Protein AF-A0A6P0U5X9-F1 (afdb_monomer)

Radius of gyration: 13.6 Å; Cα contacts (8 Å, |Δi|>4): 101; chains: 1; bounding box: 32×23×34 Å

Solvent-accessible surface area (backbone atoms only — not comparable to full-atom values): 4830 Å² total; per-residue (Å²): 131,57,83,92,67,66,72,61,78,41,74,51,75,55,96,94,43,77,47,75,27,65,35,75,47,72,80,53,73,67,44,81,48,78,34,91,90,68,45,47,98,88,68,47,39,63,51,76,49,63,92,50,68,72,44,55,17,30,95,82,70,39,56,83,74,34,81,62,69,77,90,78,115

Sequence (73 aa):
MTPDQLKPVVSVKQRNRNDLGYQIILKGECRIVYKPYQPLDCGAHLWIETYNPVEFVDTQFNPVTARRAYKYV

Structure (mmCIF, N/CA/C/O backbone):
data_AF-A0A6P0U5X9-F1
#
_entry.id   AF-A0A6P0U5X9-F1
#
loop_
_atom_site.group_PDB
_atom_site.id
_atom_site.type_symbol
_atom_site.label_atom_id
_atom_site.label_alt_id
_atom_site.label_comp_id
_atom_site.label_asym_id
_atom_site.label_entity_id
_atom_site.label_seq_id
_atom_site.pdbx_PDB_ins_code
_atom_site.Cartn_x
_atom_site.Cartn_y
_atom_site.Cartn_z
_atom_site.occupancy
_atom_site.B_iso_or_equiv
_atom_site.auth_seq_id
_atom_site.auth_comp_id
_atom_site.auth_asym_id
_atom_site.auth_atom_id
_atom_site.pdbx_PDB_model_num
ATOM 1 N N . MET A 1 1 ? 15.645 9.309 -13.614 1.00 58.78 1 MET A N 1
ATOM 2 C CA . MET A 1 1 ? 15.395 7.935 -13.136 1.00 58.78 1 MET A CA 1
ATOM 3 C C . MET A 1 1 ? 15.279 7.043 -14.348 1.00 58.78 1 MET A C 1
ATOM 5 O O . MET A 1 1 ? 14.463 7.338 -15.212 1.00 58.78 1 MET A O 1
ATOM 9 N N . THR A 1 2 ? 16.118 6.019 -14.445 1.00 68.06 2 THR A N 1
ATOM 10 C CA . THR A 1 2 ? 15.940 4.943 -15.429 1.00 68.06 2 THR A CA 1
ATOM 11 C C . THR A 1 2 ? 14.963 3.894 -14.879 1.00 68.06 2 THR A C 1
ATOM 13 O O . THR A 1 2 ? 14.752 3.856 -13.662 1.00 68.06 2 THR A O 1
ATOM 16 N N . PRO A 1 3 ? 14.356 3.041 -15.726 1.00 67.06 3 PRO A N 1
ATOM 17 C CA . PRO A 1 3 ? 13.484 1.957 -15.267 1.00 67.06 3 PRO A CA 1
ATOM 18 C C . PRO A 1 3 ? 14.121 1.062 -14.191 1.00 67.06 3 PRO A C 1
ATOM 20 O O . PRO A 1 3 ? 13.435 0.635 -13.268 1.00 67.06 3 PRO A O 1
ATOM 23 N N . ASP A 1 4 ? 15.440 0.869 -14.246 1.00 69.94 4 ASP A N 1
ATOM 24 C CA . ASP A 1 4 ? 16.197 0.051 -13.285 1.00 69.94 4 ASP A CA 1
ATOM 25 C C . ASP A 1 4 ? 16.356 0.705 -11.901 1.00 69.94 4 ASP A C 1
ATOM 27 O O . ASP A 1 4 ? 16.747 0.056 -10.938 1.00 69.94 4 ASP A O 1
ATOM 31 N N . GLN A 1 5 ? 16.044 1.998 -11.777 1.00 77.06 5 GLN A N 1
ATOM 32 C CA . GLN A 1 5 ? 16.098 2.743 -10.515 1.00 77.06 5 GLN A CA 1
ATOM 33 C C . GLN A 1 5 ? 14.725 2.857 -9.834 1.00 77.06 5 GLN A C 1
ATOM 35 O O . GLN A 1 5 ? 14.611 3.489 -8.779 1.00 77.06 5 GLN A O 1
ATOM 40 N N . LEU A 1 6 ? 13.673 2.283 -10.428 1.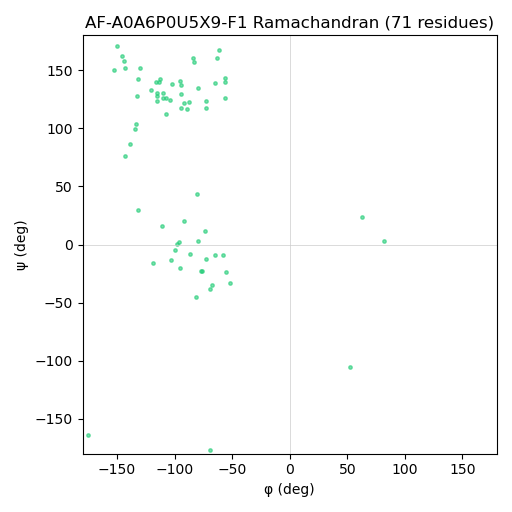00 78.50 6 LEU A N 1
ATOM 41 C CA . LEU A 1 6 ? 12.319 2.344 -9.888 1.00 78.50 6 LEU A CA 1
ATOM 42 C C . LEU A 1 6 ? 12.186 1.441 -8.661 1.00 78.50 6 LEU A C 1
ATOM 44 O O . LEU A 1 6 ? 12.258 0.214 -8.749 1.00 78.50 6 LEU A O 1
ATOM 48 N N . LYS A 1 7 ? 11.890 2.057 -7.516 1.00 83.19 7 LYS A N 1
ATOM 49 C CA . LYS A 1 7 ? 11.543 1.344 -6.285 1.00 83.19 7 LYS A CA 1
ATOM 50 C C . LYS A 1 7 ? 10.021 1.209 -6.170 1.00 83.19 7 LYS A C 1
ATOM 52 O O . LYS A 1 7 ? 9.321 2.182 -6.456 1.00 83.19 7 LYS A O 1
ATOM 57 N N . PRO A 1 8 ? 9.491 0.044 -5.763 1.00 85.38 8 PRO A N 1
ATOM 58 C CA . PRO A 1 8 ? 8.074 -0.086 -5.462 1.00 85.38 8 PRO A CA 1
ATOM 59 C C . PRO A 1 8 ? 7.721 0.784 -4.254 1.00 85.38 8 PRO A C 1
ATOM 61 O O . PRO A 1 8 ? 8.479 0.861 -3.287 1.00 85.38 8 PRO A O 1
ATOM 64 N N . VAL A 1 9 ? 6.567 1.441 -4.324 1.00 86.56 9 VAL A N 1
ATOM 65 C CA . VAL A 1 9 ? 6.107 2.410 -3.312 1.00 86.56 9 VAL A CA 1
ATOM 66 C C . VAL A 1 9 ? 4.803 1.989 -2.650 1.00 86.56 9 VAL A C 1
ATOM 68 O O . VAL A 1 9 ? 4.455 2.498 -1.588 1.00 86.56 9 VAL A O 1
ATOM 71 N N . VAL A 1 10 ? 4.087 1.041 -3.251 1.00 89.56 10 VAL A N 1
ATOM 72 C CA . VAL A 1 10 ? 2.854 0.496 -2.696 1.00 89.56 10 VAL A CA 1
ATOM 73 C C . VAL A 1 10 ? 3.194 -0.761 -1.914 1.00 89.56 10 VAL A C 1
ATOM 75 O O . VAL A 1 10 ? 3.861 -1.654 -2.435 1.00 89.56 10 VAL A O 1
ATOM 78 N N . SER A 1 11 ? 2.716 -0.844 -0.673 1.00 90.94 11 SER A N 1
ATOM 79 C CA . SER A 1 11 ? 2.812 -2.059 0.136 1.00 90.94 11 SER A CA 1
ATOM 80 C C . SER A 1 11 ? 1.426 -2.622 0.425 1.00 90.94 11 SER A C 1
ATOM 82 O O . SER A 1 11 ? 0.538 -1.892 0.865 1.00 90.94 11 SER A O 1
ATOM 84 N N . VAL A 1 12 ? 1.242 -3.919 0.177 1.00 91.75 12 VAL A N 1
ATOM 85 C CA . VAL A 1 12 ? 0.034 -4.670 0.527 1.00 91.75 12 VAL A CA 1
ATOM 86 C C . VAL A 1 12 ? 0.383 -5.585 1.690 1.00 91.75 12 VAL A C 1
ATOM 88 O O . VAL A 1 12 ? 1.170 -6.523 1.558 1.00 91.75 12 VAL A O 1
ATOM 91 N N . LYS A 1 13 ? -0.205 -5.302 2.852 1.00 90.81 13 LYS A N 1
ATOM 92 C CA . LYS A 1 13 ? 0.019 -6.068 4.079 1.00 90.81 13 LYS A CA 1
ATOM 93 C C . LYS A 1 13 ? -1.179 -6.966 4.352 1.00 90.81 13 LYS A C 1
ATOM 95 O O . LYS A 1 13 ? -2.301 -6.487 4.475 1.00 90.81 13 LYS A O 1
ATOM 100 N N . GLN A 1 14 ? -0.935 -8.267 4.482 1.00 90.25 14 GLN A N 1
ATOM 101 C CA . GLN A 1 14 ? -1.947 -9.252 4.854 1.00 90.25 14 GLN A CA 1
ATOM 102 C C . GLN A 1 14 ? -1.384 -10.172 5.936 1.00 90.25 14 GLN A C 1
ATOM 104 O O . GLN A 1 14 ? -0.605 -11.076 5.643 1.00 90.25 14 GLN A O 1
ATOM 109 N N . ARG A 1 15 ? -1.799 -9.962 7.192 1.00 86.81 15 ARG A N 1
ATOM 110 C CA . ARG A 1 15 ? -1.293 -10.693 8.369 1.00 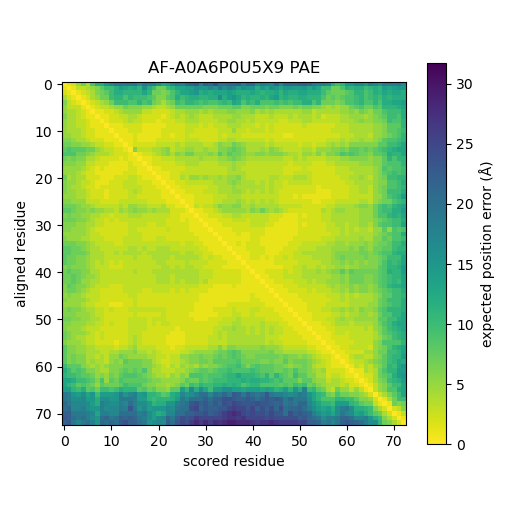86.81 15 ARG A CA 1
ATOM 111 C C . ARG A 1 15 ? 0.243 -10.654 8.432 1.00 86.81 15 ARG A C 1
ATOM 113 O O . ARG A 1 15 ? 0.813 -9.621 8.751 1.00 86.81 15 ARG A O 1
ATOM 120 N N . ASN A 1 16 ? 0.899 -11.764 8.103 1.00 85.12 16 ASN A N 1
ATOM 121 C CA . ASN A 1 16 ? 2.350 -11.941 8.103 1.00 85.12 16 ASN A CA 1
ATOM 122 C C . ASN A 1 16 ? 3.003 -11.739 6.721 1.00 85.12 16 ASN A C 1
ATOM 124 O O . ASN A 1 16 ? 4.213 -11.916 6.594 1.00 85.12 16 ASN A O 1
ATOM 128 N N . ARG A 1 17 ? 2.232 -11.387 5.685 1.00 84.50 17 ARG A N 1
ATOM 129 C CA . ARG A 1 17 ? 2.726 -11.118 4.329 1.00 84.50 17 ARG A CA 1
ATOM 130 C C . ARG A 1 17 ? 2.796 -9.615 4.066 1.00 84.50 17 ARG A C 1
ATOM 132 O O . ARG A 1 17 ? 1.884 -8.876 4.436 1.00 84.50 17 ARG A O 1
ATOM 139 N N . ASN A 1 18 ? 3.871 -9.177 3.417 1.00 87.81 18 ASN A N 1
ATOM 140 C CA . ASN A 1 18 ? 4.078 -7.797 2.985 1.00 87.81 18 ASN A CA 1
ATOM 141 C C . ASN A 1 18 ? 4.591 -7.800 1.542 1.00 87.81 18 ASN A C 1
ATOM 143 O O . ASN A 1 18 ? 5.774 -8.045 1.309 1.00 87.81 18 ASN A O 1
ATOM 147 N N . ASP A 1 19 ? 3.694 -7.559 0.595 1.00 88.50 19 ASP A N 1
ATOM 148 C CA . ASP A 1 19 ? 4.008 -7.518 -0.829 1.00 88.50 19 ASP A CA 1
ATOM 149 C C . ASP A 1 19 ? 4.266 -6.071 -1.257 1.00 88.50 19 ASP A C 1
ATOM 151 O O . ASP A 1 19 ? 3.576 -5.156 -0.805 1.00 88.50 19 ASP A O 1
ATOM 155 N N . LEU A 1 20 ? 5.246 -5.855 -2.133 1.00 86.88 20 LEU A N 1
ATOM 156 C CA . LEU A 1 20 ? 5.592 -4.532 -2.654 1.00 86.88 20 LEU A CA 1
ATOM 157 C C . LEU A 1 20 ? 5.286 -4.449 -4.148 1.00 86.88 20 LEU A C 1
ATOM 159 O O . LEU A 1 20 ? 5.546 -5.392 -4.891 1.00 86.88 20 LEU A O 1
ATOM 163 N N . GLY A 1 21 ? 4.760 -3.306 -4.582 1.00 84.88 21 GLY A N 1
ATOM 164 C CA . GLY A 1 21 ? 4.365 -3.053 -5.961 1.00 84.8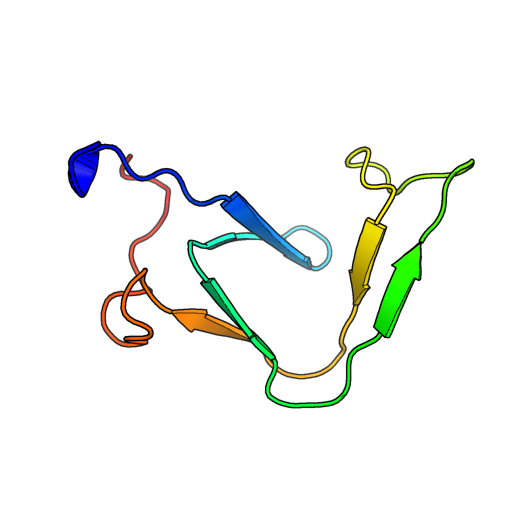8 21 GLY A CA 1
ATOM 165 C C . GLY A 1 21 ? 4.577 -1.609 -6.397 1.00 84.88 21 GLY A C 1
ATOM 166 O O . GLY A 1 21 ? 4.719 -0.695 -5.581 1.00 84.88 21 GLY A O 1
ATOM 167 N N . TYR A 1 22 ? 4.583 -1.406 -7.711 1.00 87.31 22 TYR A N 1
ATOM 168 C CA . TYR A 1 22 ? 4.578 -0.072 -8.310 1.00 87.31 22 TYR A CA 1
ATOM 169 C C . TYR A 1 22 ? 3.166 0.502 -8.342 1.00 87.31 22 TYR A C 1
ATOM 171 O O . TYR A 1 22 ? 2.956 1.652 -7.972 1.00 87.31 22 TYR A O 1
ATOM 179 N N . GLN A 1 23 ? 2.209 -0.328 -8.754 1.00 88.06 23 GLN A N 1
ATOM 180 C CA . GLN A 1 23 ? 0.801 0.011 -8.879 1.00 88.06 23 GLN A CA 1
ATOM 181 C C . GLN A 1 23 ? -0.057 -1.191 -8.476 1.00 88.06 23 GLN A C 1
ATOM 183 O O . GLN A 1 23 ? 0.365 -2.345 -8.610 1.00 88.06 23 GLN A O 1
ATOM 188 N N . ILE A 1 24 ? -1.266 -0.914 -7.986 1.00 90.12 24 ILE A N 1
ATOM 189 C CA . ILE A 1 24 ? -2.258 -1.931 -7.635 1.00 90.12 24 ILE A CA 1
ATOM 190 C C . ILE A 1 24 ? -3.620 -1.576 -8.229 1.00 90.12 24 ILE A C 1
ATOM 192 O O . ILE A 1 24 ? -4.014 -0.411 -8.241 1.00 90.12 24 ILE A O 1
ATOM 196 N N . ILE A 1 25 ? -4.354 -2.586 -8.686 1.00 91.56 25 ILE A N 1
ATOM 197 C CA . ILE A 1 25 ? -5.757 -2.463 -9.082 1.00 91.56 25 ILE A CA 1
ATOM 198 C C . ILE A 1 25 ? -6.616 -3.147 -8.019 1.00 91.56 25 ILE A C 1
ATOM 200 O O . ILE A 1 25 ? -6.418 -4.323 -7.709 1.00 91.56 25 ILE A O 1
ATOM 204 N N . LEU A 1 26 ? -7.591 -2.410 -7.486 1.00 92.31 26 LEU A N 1
ATOM 205 C CA . LEU A 1 26 ? -8.610 -2.922 -6.570 1.00 92.31 26 LEU A CA 1
ATOM 206 C C . LEU A 1 26 ? -9.844 -3.305 -7.393 1.00 92.31 26 LEU A C 1
ATOM 208 O O . LEU A 1 26 ? -10.429 -2.454 -8.058 1.00 92.31 26 LEU A O 1
ATOM 212 N N . LYS A 1 27 ? -10.232 -4.585 -7.389 1.00 90.38 27 LYS A N 1
ATOM 213 C CA . LYS A 1 27 ? -11.335 -5.101 -8.230 1.00 90.38 27 LYS A CA 1
ATOM 214 C C . LYS A 1 27 ? -12.704 -5.070 -7.538 1.00 90.38 27 LYS A C 1
ATOM 216 O O . LYS A 1 27 ? -13.607 -5.800 -7.930 1.00 90.38 27 LYS A O 1
ATOM 221 N N . GLY A 1 28 ? -12.864 -4.259 -6.498 1.00 93.44 28 GLY A N 1
ATOM 222 C CA . GLY A 1 28 ? -14.104 -4.190 -5.738 1.00 93.44 28 GLY A CA 1
ATOM 223 C C . GLY A 1 28 ? -14.072 -3.100 -4.681 1.00 93.44 28 GLY A C 1
ATOM 2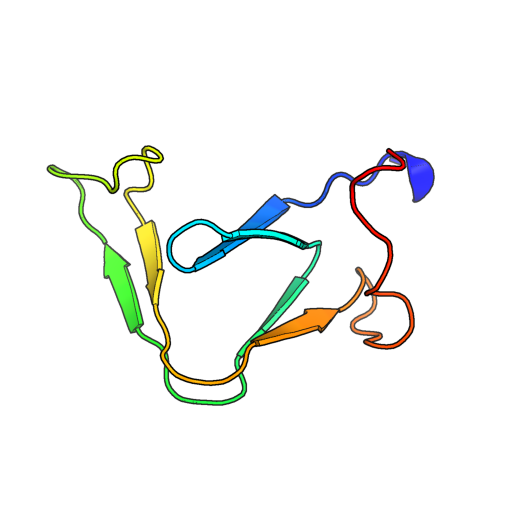24 O O . GLY A 1 28 ? -13.220 -2.213 -4.707 1.00 93.44 28 GLY A O 1
ATOM 225 N N . GLU A 1 29 ? -15.007 -3.189 -3.741 1.00 96.88 29 GLU A N 1
ATOM 226 C CA . GLU A 1 29 ? -15.138 -2.231 -2.651 1.00 96.88 29 GLU A CA 1
ATOM 227 C C . GLU A 1 29 ? -13.848 -2.094 -1.840 1.00 96.88 29 GLU A C 1
ATOM 229 O O . GLU A 1 29 ? -13.163 -3.073 -1.514 1.00 96.88 29 GLU A O 1
ATOM 234 N N . CYS A 1 30 ? -13.548 -0.855 -1.479 1.00 97.31 30 CYS A N 1
ATOM 235 C CA . CYS A 1 30 ? -12.457 -0.503 -0.594 1.00 97.31 30 CYS A CA 1
ATOM 236 C C . CYS A 1 30 ? -12.859 0.683 0.277 1.00 97.31 30 CYS A C 1
ATOM 238 O O . CYS A 1 30 ? -13.721 1.483 -0.095 1.00 97.31 30 CYS A O 1
ATOM 240 N N . ARG A 1 31 ? -12.185 0.831 1.414 1.00 97.44 31 ARG A N 1
ATOM 241 C CA . ARG A 1 31 ? -12.332 1.985 2.294 1.00 97.44 31 ARG A CA 1
ATOM 242 C C . ARG A 1 31 ? -10.994 2.686 2.439 1.00 97.44 31 ARG A C 1
ATOM 244 O O . ARG A 1 31 ? -9.982 2.045 2.702 1.00 97.44 31 ARG A O 1
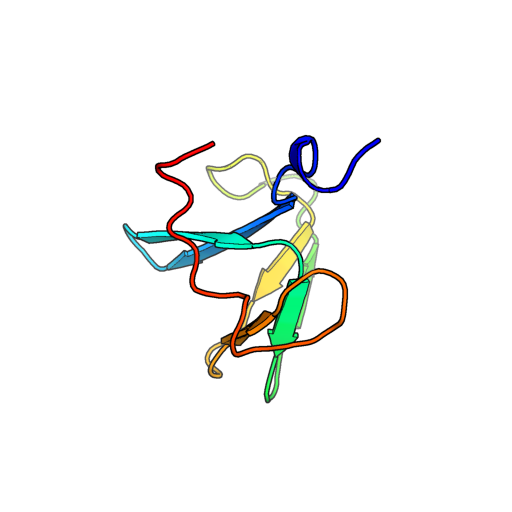ATOM 251 N N . ILE A 1 32 ? -11.010 4.006 2.307 1.00 97.62 32 ILE A N 1
ATOM 252 C CA . ILE A 1 32 ? -9.884 4.854 2.691 1.00 97.62 32 ILE A CA 1
ATOM 253 C C . ILE A 1 32 ? -10.054 5.183 4.172 1.00 97.62 32 ILE A C 1
ATOM 255 O O . ILE A 1 32 ? -11.088 5.715 4.575 1.00 97.62 32 ILE A O 1
ATOM 259 N N . VAL A 1 33 ? -9.060 4.843 4.985 1.00 97.88 33 VAL A N 1
ATOM 260 C CA . VAL A 1 33 ? -9.091 5.032 6.436 1.00 97.88 33 VAL A CA 1
ATOM 261 C C . VAL A 1 33 ? -8.023 6.033 6.828 1.00 97.88 33 VAL A C 1
ATOM 263 O O . VAL A 1 33 ? -6.843 5.828 6.553 1.00 97.88 33 VAL A O 1
ATOM 266 N N . TYR A 1 34 ? -8.446 7.101 7.498 1.00 98.00 34 TYR A N 1
ATOM 267 C CA . TYR A 1 34 ? -7.561 8.086 8.103 1.00 98.00 34 TYR A CA 1
ATOM 268 C C . TYR A 1 34 ? -7.625 7.979 9.627 1.00 98.00 34 TYR A C 1
ATOM 270 O O . TYR A 1 34 ? -8.704 8.047 10.218 1.00 98.00 34 TYR A O 1
ATOM 278 N N . LYS A 1 35 ? -6.466 7.816 10.268 1.00 97.88 35 LYS A N 1
ATOM 279 C CA . LYS A 1 35 ? -6.326 7.669 11.717 1.00 97.88 35 LYS A CA 1
ATOM 280 C C . LYS A 1 35 ? -5.121 8.475 12.232 1.00 97.88 35 LYS A C 1
ATOM 282 O O . LYS A 1 35 ? -4.019 7.942 12.364 1.00 97.88 35 LYS A O 1
ATOM 287 N N . PRO A 1 36 ? -5.308 9.770 12.543 1.00 97.31 36 PRO A N 1
ATOM 288 C CA . PRO A 1 36 ? -4.203 10.669 12.884 1.00 97.31 36 PRO A CA 1
ATOM 289 C C . PRO A 1 36 ? -3.510 10.349 14.212 1.00 97.31 36 PRO A C 1
ATOM 291 O O . PRO A 1 36 ? -2.305 10.524 14.315 1.00 97.31 36 PRO A O 1
ATOM 294 N N . TYR A 1 37 ? -4.241 9.871 15.220 1.00 97.94 37 TYR A N 1
ATOM 295 C CA . TYR A 1 37 ? -3.708 9.761 16.589 1.00 97.94 37 TYR A CA 1
ATOM 296 C C . TYR A 1 37 ? -3.303 8.347 17.006 1.00 97.94 37 TYR A C 1
ATOM 298 O O . TYR A 1 37 ? -2.646 8.170 18.026 1.00 97.94 37 TYR A O 1
ATOM 306 N N . GLN A 1 38 ? -3.700 7.330 16.244 1.00 97.00 38 GLN A N 1
ATOM 307 C CA . GLN A 1 38 ? -3.376 5.939 16.550 1.00 97.00 38 GLN A CA 1
ATOM 308 C C . GLN A 1 38 ? -3.124 5.194 15.228 1.00 97.00 38 GLN A C 1
ATOM 310 O O . GLN A 1 38 ? -4.015 4.490 14.746 1.00 97.00 38 GLN A O 1
ATOM 315 N N . PRO A 1 39 ? -1.949 5.410 14.605 1.00 96.75 39 PRO A N 1
ATOM 316 C CA . PRO A 1 39 ? -1.584 4.778 13.340 1.00 96.75 39 PRO A CA 1
ATOM 317 C C . PRO A 1 39 ? -1.529 3.251 13.460 1.00 96.75 39 PRO A 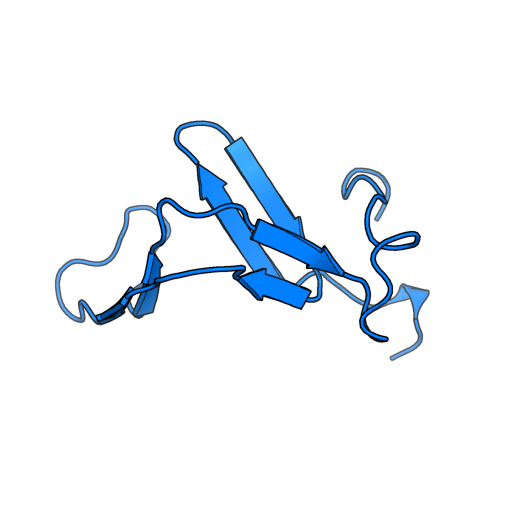C 1
ATOM 319 O O . PRO A 1 39 ? -1.534 2.694 14.559 1.00 96.75 39 PRO A O 1
ATOM 322 N N . LEU A 1 40 ? -1.469 2.567 12.316 1.00 93.56 40 LEU A N 1
ATOM 323 C CA . LEU A 1 40 ? -1.118 1.144 12.285 1.00 93.56 40 LEU A CA 1
ATOM 324 C C . LEU A 1 40 ? 0.315 0.934 12.801 1.00 93.56 40 LEU A C 1
ATOM 326 O O . LEU A 1 40 ? 1.133 1.848 12.725 1.00 93.56 40 LEU A O 1
ATOM 330 N N . ASP A 1 41 ? 0.654 -0.289 13.217 1.00 90.38 41 ASP A N 1
ATOM 331 C CA . ASP A 1 41 ? 1.997 -0.639 13.721 1.00 90.38 41 ASP A CA 1
ATOM 332 C C . ASP A 1 41 ? 3.128 -0.312 12.728 1.00 90.38 41 ASP A C 1
ATOM 334 O O . ASP A 1 41 ? 4.273 -0.097 13.114 1.00 90.38 41 ASP A O 1
ATOM 338 N N . CYS A 1 42 ? 2.819 -0.234 11.429 1.00 88.31 42 CYS A N 1
ATOM 339 C CA . CYS A 1 42 ? 3.756 0.203 10.393 1.00 88.31 42 CYS A CA 1
ATOM 340 C C . CYS A 1 42 ? 3.937 1.731 10.290 1.00 88.31 42 CYS A C 1
ATOM 342 O O . CYS A 1 42 ? 4.624 2.190 9.381 1.00 88.31 42 CYS A O 1
ATOM 344 N N . GLY A 1 43 ? 3.301 2.515 11.163 1.00 93.19 43 GLY A N 1
ATOM 345 C CA . GLY A 1 43 ? 3.320 3.980 11.167 1.00 93.19 43 GLY A CA 1
ATOM 346 C C . GLY A 1 43 ? 2.336 4.642 10.196 1.00 93.19 43 GLY A C 1
ATOM 347 O O . GLY A 1 43 ? 2.316 5.865 10.086 1.00 93.19 43 GLY A O 1
ATOM 348 N N . ALA A 1 44 ? 1.509 3.876 9.476 1.00 94.62 44 ALA A N 1
ATOM 349 C CA . ALA A 1 44 ? 0.566 4.444 8.515 1.00 94.62 44 ALA A CA 1
ATOM 350 C C . ALA A 1 44 ? -0.611 5.140 9.219 1.00 94.62 44 ALA A C 1
ATOM 352 O O . ALA A 1 44 ? -1.351 4.519 9.984 1.00 94.62 44 ALA A O 1
ATOM 353 N N . HIS A 1 45 ? -0.808 6.420 8.900 1.00 97.56 45 HIS A N 1
ATOM 354 C CA . HIS A 1 45 ? -1.959 7.219 9.337 1.00 97.56 45 HIS A CA 1
ATOM 355 C C . HIS A 1 45 ? -3.088 7.260 8.305 1.00 97.56 45 HIS A C 1
ATOM 357 O O . HIS A 1 45 ? -4.223 7.570 8.652 1.00 97.56 45 HIS A O 1
ATOM 363 N N . LEU A 1 46 ? -2.785 6.969 7.042 1.00 97.75 46 LEU A N 1
ATOM 364 C CA . LEU A 1 46 ? -3.739 6.891 5.944 1.00 97.75 46 LEU A CA 1
ATOM 365 C C . LEU A 1 46 ? -3.461 5.606 5.173 1.00 97.75 46 LEU A C 1
ATOM 367 O O . LEU A 1 46 ? -2.319 5.358 4.783 1.00 97.75 46 LEU A O 1
ATOM 371 N N . TRP A 1 47 ? -4.485 4.789 4.962 1.00 96.62 47 TRP A N 1
ATOM 372 C CA . TRP A 1 47 ? -4.368 3.568 4.170 1.00 96.62 47 TRP A CA 1
ATOM 373 C C . TRP A 1 47 ? -5.681 3.231 3.472 1.00 96.62 47 TRP A C 1
ATOM 375 O O . TRP A 1 47 ? -6.722 3.838 3.724 1.00 96.62 47 TRP A O 1
ATOM 385 N N . ILE A 1 48 ? -5.611 2.244 2.583 1.00 96.81 48 ILE A N 1
ATOM 386 C CA . ILE A 1 48 ? -6.767 1.647 1.926 1.00 96.81 48 ILE A CA 1
ATOM 387 C C . ILE A 1 48 ? -6.928 0.231 2.476 1.00 96.81 48 ILE A C 1
ATOM 389 O O . ILE A 1 48 ? -5.962 -0.530 2.505 1.00 96.81 48 ILE A O 1
ATOM 393 N N . GLU A 1 49 ? -8.133 -0.129 2.907 1.00 95.81 49 GLU A N 1
ATOM 394 C CA . GLU A 1 49 ? -8.488 -1.495 3.292 1.00 95.81 49 GLU A CA 1
ATOM 395 C C . GLU A 1 49 ? -9.501 -2.094 2.312 1.00 95.81 49 GLU A C 1
ATOM 397 O O . GLU A 1 49 ? -10.402 -1.413 1.815 1.00 95.81 49 GLU A O 1
ATOM 402 N N . THR A 1 50 ? -9.350 -3.383 2.018 1.00 95.56 50 THR A N 1
ATOM 403 C CA . THR A 1 50 ? -10.282 -4.139 1.182 1.00 95.56 50 THR A CA 1
ATOM 404 C C . THR A 1 50 ? -10.257 -5.618 1.562 1.00 95.56 50 THR A C 1
ATOM 406 O O . THR A 1 50 ? -9.230 -6.138 2.001 1.00 95.56 50 THR A O 1
ATOM 409 N N . TYR A 1 51 ? -11.388 -6.293 1.370 1.00 94.94 51 TYR A N 1
ATOM 410 C CA . TYR A 1 51 ? -11.487 -7.756 1.384 1.00 94.94 51 TYR A CA 1
ATOM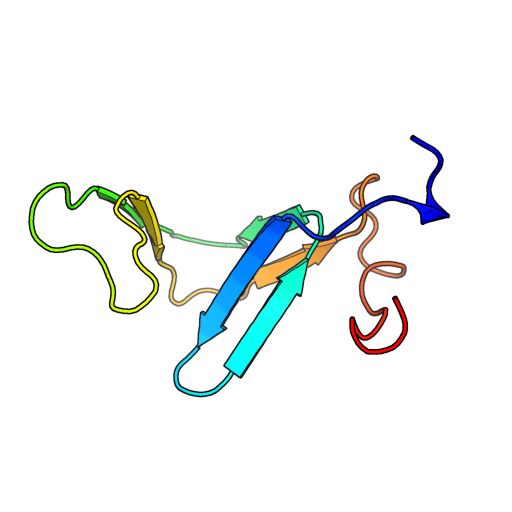 411 C C . TYR A 1 51 ? -11.505 -8.348 -0.031 1.00 94.94 51 TYR A C 1
ATOM 413 O O . TYR A 1 51 ? -11.496 -9.568 -0.191 1.00 94.94 51 TYR A O 1
ATOM 421 N N . ASN A 1 52 ? -11.532 -7.491 -1.055 1.00 94.94 52 ASN A N 1
ATOM 422 C CA . ASN A 1 52 ? -11.546 -7.899 -2.448 1.00 94.94 52 ASN A CA 1
ATOM 423 C C . ASN A 1 52 ? -10.125 -8.206 -2.947 1.00 94.94 52 ASN A C 1
ATOM 425 O O . ASN A 1 52 ? -9.143 -7.698 -2.396 1.00 94.94 52 ASN A O 1
ATOM 429 N N . PRO A 1 53 ? -9.994 -9.019 -4.008 1.00 91.38 53 PRO A N 1
ATOM 430 C CA . PRO A 1 53 ? -8.709 -9.272 -4.640 1.00 91.38 53 PRO A CA 1
ATOM 431 C C . PRO A 1 53 ? -8.016 -7.985 -5.101 1.00 91.38 53 PRO A C 1
ATOM 433 O O . PRO A 1 53 ? -8.653 -7.061 -5.618 1.00 91.38 53 PRO A O 1
ATOM 436 N N . VAL A 1 54 ? -6.691 -7.975 -4.962 1.00 91.06 54 VAL A N 1
ATOM 437 C CA . VAL A 1 54 ? -5.815 -6.919 -5.475 1.00 91.06 54 VAL A CA 1
ATOM 438 C C . VAL A 1 54 ? -4.884 -7.495 -6.534 1.00 91.06 54 VAL A C 1
ATOM 440 O O . VAL A 1 54 ? -4.381 -8.611 -6.394 1.00 91.06 54 VAL A O 1
ATOM 443 N N . GLU A 1 55 ? -4.664 -6.735 -7.598 1.00 90.81 55 GLU A N 1
ATOM 444 C CA . GLU A 1 55 ? -3.797 -7.116 -8.709 1.00 90.81 55 GLU A CA 1
ATOM 445 C C . GLU A 1 55 ? -2.604 -6.166 -8.773 1.00 90.81 55 GLU A C 1
ATOM 447 O O . GLU A 1 55 ? -2.776 -4.949 -8.788 1.00 90.81 55 GLU A O 1
ATOM 452 N N . PHE A 1 56 ? -1.395 -6.722 -8.805 1.00 87.88 56 PHE A N 1
ATOM 453 C CA . PHE A 1 56 ? -0.182 -5.948 -9.044 1.00 87.88 56 PHE A CA 1
ATOM 454 C C . PHE A 1 56 ? -0.036 -5.690 -10.540 1.00 87.88 56 PHE A C 1
ATOM 456 O O . PHE A 1 56 ? -0.168 -6.619 -11.336 1.00 87.88 56 PHE A O 1
ATOM 463 N N . VAL A 1 57 ? 0.283 -4.449 -10.904 1.00 87.06 57 VAL A N 1
ATOM 464 C CA . VAL A 1 57 ? 0.617 -4.065 -12.281 1.00 87.06 57 VAL A CA 1
ATOM 465 C C . VAL A 1 57 ? 1.922 -3.267 -12.303 1.00 87.06 57 VAL A C 1
ATOM 467 O O . VAL A 1 57 ? 2.300 -2.641 -11.306 1.00 87.06 57 VAL A O 1
ATOM 470 N N . ASP A 1 58 ? 2.654 -3.325 -13.414 1.00 84.25 58 ASP A N 1
ATOM 471 C CA . ASP A 1 58 ? 3.847 -2.492 -13.598 1.00 84.25 58 ASP A CA 1
ATOM 472 C C . ASP A 1 58 ? 3.484 -1.006 -13.769 1.00 8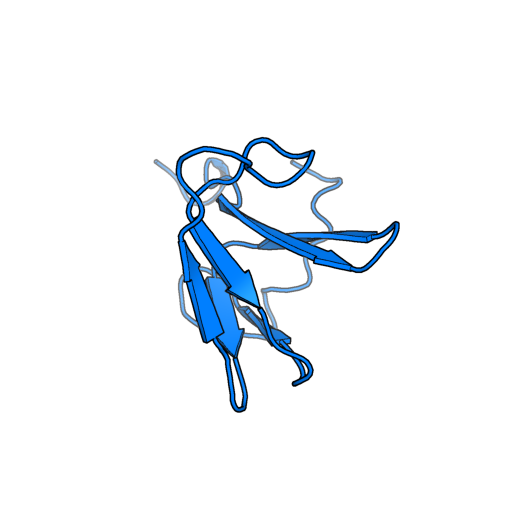4.25 58 ASP A C 1
ATOM 474 O O . ASP A 1 58 ? 2.317 -0.625 -13.703 1.00 84.25 58 ASP A O 1
ATOM 478 N N . THR A 1 59 ? 4.474 -0.142 -14.004 1.00 82.12 59 THR A N 1
ATOM 479 C CA . THR A 1 59 ? 4.270 1.305 -14.216 1.00 82.12 59 THR A CA 1
ATOM 480 C C . THR A 1 59 ? 3.470 1.662 -15.478 1.00 82.12 59 THR A C 1
ATOM 482 O O . THR A 1 59 ? 3.084 2.815 -15.637 1.00 82.12 59 THR A O 1
ATOM 485 N N . GLN A 1 60 ? 3.189 0.694 -16.353 1.00 83.44 60 GLN A N 1
ATOM 486 C CA . GLN A 1 60 ? 2.402 0.844 -17.579 1.00 83.44 60 GLN A CA 1
ATOM 487 C C . GLN A 1 60 ? 1.052 0.114 -17.498 1.00 83.44 60 GLN A C 1
ATOM 489 O O . GLN A 1 60 ? 0.404 -0.094 -18.520 1.00 83.44 60 GLN A O 1
ATOM 494 N N . PHE A 1 61 ? 0.612 -0.263 -16.291 1.00 80.44 61 PHE A N 1
ATOM 495 C CA . PHE A 1 61 ? -0.629 -1.009 -16.050 1.00 80.44 61 PHE A CA 1
ATOM 496 C C . PHE A 1 61 ? -0.658 -2.410 -16.678 1.00 80.44 61 PHE A C 1
ATOM 498 O O . PHE A 1 61 ? -1.730 -2.978 -16.889 1.00 80.44 61 PHE A O 1
ATOM 505 N N . ASN A 1 62 ? 0.507 -3.007 -16.937 1.00 80.19 62 ASN A N 1
ATOM 506 C CA . ASN A 1 62 ? 0.603 -4.363 -17.453 1.00 80.19 62 ASN A CA 1
ATOM 507 C C . ASN A 1 62 ? 0.715 -5.381 -16.295 1.00 80.19 62 ASN 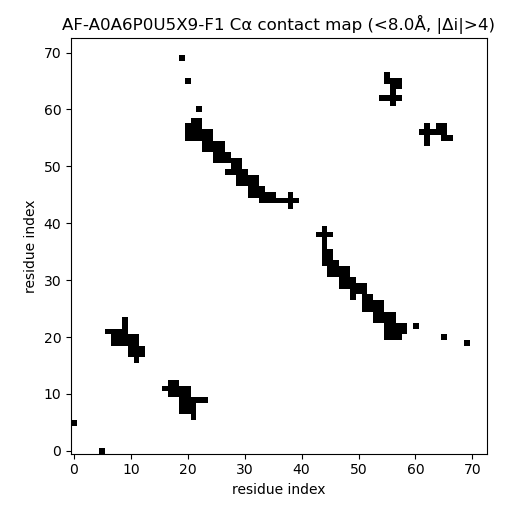A C 1
ATOM 509 O O . ASN A 1 62 ? 1.645 -5.303 -15.484 1.00 80.19 62 ASN A O 1
ATOM 513 N N . PRO A 1 63 ? -0.210 -6.355 -16.193 1.00 73.69 63 PRO A N 1
ATOM 514 C CA . PRO A 1 63 ? -0.174 -7.374 -15.144 1.00 73.69 63 PRO A CA 1
ATOM 515 C C . PRO A 1 63 ? 0.875 -8.471 -15.383 1.00 73.69 63 PRO A C 1
ATOM 517 O O . PRO A 1 63 ? 1.334 -9.110 -14.436 1.00 73.69 63 PRO A O 1
ATOM 520 N N . VAL A 1 64 ? 1.302 -8.696 -16.631 1.00 74.69 64 VAL A N 1
ATOM 521 C CA . VAL A 1 64 ? 2.248 -9.772 -16.990 1.00 74.69 64 VAL A CA 1
ATOM 522 C C . VAL A 1 64 ? 3.645 -9.491 -16.434 1.00 74.69 64 VAL A C 1
ATOM 524 O O . VAL A 1 64 ? 4.342 -10.388 -15.962 1.00 74.69 64 VAL A O 1
ATOM 527 N N . THR A 1 65 ? 4.047 -8.228 -16.455 1.00 71.12 65 THR A N 1
ATOM 528 C CA . THR A 1 65 ? 5.368 -7.733 -16.042 1.00 71.12 65 THR A CA 1
ATOM 529 C C . THR A 1 65 ? 5.456 -7.441 -14.541 1.00 71.12 65 THR A C 1
ATOM 531 O O . THR A 1 65 ? 6.549 -7.220 -14.020 1.00 71.12 65 THR A O 1
ATOM 534 N N . ALA A 1 66 ? 4.329 -7.494 -13.825 1.00 68.25 66 ALA A N 1
ATOM 535 C CA . ALA A 1 66 ? 4.230 -7.139 -12.412 1.00 68.25 66 ALA A CA 1
ATOM 536 C C . ALA A 1 66 ? 4.780 -8.202 -11.446 1.00 68.25 66 ALA A C 1
ATOM 538 O O . ALA A 1 66 ? 5.162 -7.883 -10.322 1.00 68.25 66 ALA A O 1
ATOM 539 N N . ARG A 1 67 ? 4.861 -9.472 -11.868 1.00 55.53 67 ARG A N 1
ATOM 540 C CA . ARG A 1 67 ? 5.350 -10.602 -11.050 1.00 55.53 67 ARG A CA 1
ATOM 541 C C . ARG A 1 67 ? 6.881 -10.705 -10.990 1.00 55.53 67 ARG A C 1
ATOM 543 O O . ARG A 1 67 ? 7.438 -11.798 -11.080 1.00 55.53 67 ARG A O 1
ATOM 550 N N . ARG A 1 68 ? 7.593 -9.593 -10.809 1.00 53.66 68 ARG A N 1
ATOM 551 C CA . ARG A 1 68 ? 9.012 -9.655 -10.428 1.00 53.66 68 ARG A CA 1
ATOM 552 C C . ARG A 1 68 ? 9.102 -9.690 -8.908 1.00 53.66 68 ARG A C 1
ATOM 554 O O . ARG A 1 68 ? 8.664 -8.763 -8.236 1.00 53.66 68 ARG A O 1
ATOM 561 N N . ALA A 1 69 ? 9.635 -10.781 -8.355 1.00 44.59 69 ALA A N 1
ATOM 562 C CA . ALA A 1 69 ? 9.907 -10.864 -6.926 1.00 44.59 69 ALA A CA 1
ATOM 563 C C . ALA A 1 69 ? 10.822 -9.697 -6.529 1.00 44.59 69 ALA A C 1
ATOM 565 O O . ALA A 1 69 ? 11.907 -9.553 -7.088 1.00 44.59 69 ALA A O 1
ATOM 566 N N . TYR A 1 70 ? 10.415 -8.903 -5.535 1.00 45.44 70 TYR A N 1
ATOM 567 C CA . TYR A 1 70 ? 11.207 -7.779 -5.015 1.00 45.44 70 TYR A CA 1
ATOM 568 C C . TYR A 1 70 ? 12.600 -8.195 -4.490 1.00 45.44 70 TYR A C 1
ATOM 570 O O . TYR A 1 70 ? 13.447 -7.353 -4.235 1.00 45.44 70 TYR A O 1
ATOM 578 N N . LYS A 1 71 ? 12.886 -9.498 -4.370 1.00 37.72 71 LYS A N 1
ATOM 579 C CA . LYS A 1 71 ? 14.183 -10.029 -3.924 1.00 37.72 71 LYS A CA 1
ATOM 580 C C . LYS A 1 71 ? 15.335 -9.928 -4.943 1.00 37.72 71 LYS A C 1
ATOM 582 O O . LYS A 1 71 ? 16.375 -10.530 -4.700 1.00 37.72 71 LYS A O 1
ATOM 587 N N . TYR A 1 72 ? 15.187 -9.181 -6.036 1.00 37.53 72 TYR A N 1
ATOM 588 C CA . TYR A 1 72 ? 16.265 -8.964 -7.014 1.00 37.53 72 TYR A CA 1
ATOM 589 C C . TYR A 1 72 ? 16.462 -7.488 -7.396 1.00 37.53 72 TYR A C 1
ATOM 591 O O . TYR A 1 72 ? 16.890 -7.201 -8.513 1.00 37.53 72 TYR A O 1
ATOM 599 N N . VAL A 1 73 ? 16.161 -6.564 -6.476 1.00 45.62 73 VAL A N 1
ATOM 600 C CA . VAL A 1 73 ? 16.604 -5.159 -6.547 1.00 45.62 73 VAL A CA 1
ATOM 601 C C . VAL A 1 73 ? 17.505 -4.847 -5.364 1.00 45.62 73 VAL A C 1
ATOM 603 O O . VAL A 1 73 ? 17.157 -5.299 -4.249 1.00 45.62 73 VAL A O 1
#

pLDDT: mean 84.03, std 15.25, range [37.53, 98.0]

Foldseek 3Di:
DDPVPDDFDDWDDDPPDIDTANDKDFPDDKDWAAADPDADPVRDRIDIDDPGDMAGAHPVRHRVPTPDGPVPD

Secondary structure (DSSP, 8-state):
--GGGPPP-EEEEETTEEEEESEEEE-S--EEEE-SSS--TT--SEEEE-SS-EEEE-TTS-SSS----GGG-

Mean predicted aligned error: 5.87 Å